Protein AF-A0A7X6SSF4-F1 (afdb_monomer_lite)

Sequence (128 aa):
MKNKFVLGFVMISFVVLLSSCAKVPQAELDALTAAIEDARATGADVFLPTEFAAMQDSMNAINTIVEEQKGKLFGNFKAVSEKVAELTATAATVKGNVETRKAEVKGEIDNLMVEVSTLVGEAKGLVA

Structure (mmCIF, N/CA/C/O backbone):
data_AF-A0A7X6SSF4-F1
#
_entry.id   AF-A0A7X6SSF4-F1
#
loop_
_atom_site.group_PDB
_atom_site.id
_atom_site.type_symbol
_atom_site.label_atom_id
_atom_site.label_alt_id
_atom_site.label_comp_id
_atom_site.label_asym_id
_atom_site.label_entity_id
_atom_site.label_seq_id
_atom_site.pdbx_PDB_ins_code
_atom_site.Cartn_x
_atom_site.Cartn_y
_atom_site.Cartn_z
_atom_site.occupancy
_atom_site.B_iso_or_equiv
_atom_site.auth_seq_id
_atom_site.auth_comp_id
_atom_site.auth_asym_id
_atom_site.auth_atom_id
_atom_site.pdbx_PDB_model_num
ATOM 1 N N . MET A 1 1 ? 27.762 -24.633 -47.245 1.00 48.16 1 MET A N 1
ATOM 2 C CA . MET A 1 1 ? 27.967 -23.363 -46.503 1.00 48.16 1 MET A CA 1
ATOM 3 C C . MET A 1 1 ? 26.686 -22.556 -46.247 1.00 48.16 1 MET A C 1
ATOM 5 O O . MET A 1 1 ? 26.723 -21.671 -45.407 1.00 48.16 1 MET A O 1
ATOM 9 N N . LYS A 1 2 ? 25.544 -22.878 -46.880 1.00 51.12 2 LYS A N 1
ATOM 10 C CA . LYS A 1 2 ? 24.275 -22.140 -46.720 1.00 51.12 2 LYS A CA 1
ATOM 11 C C . LYS A 1 2 ? 23.638 -22.260 -45.316 1.00 51.12 2 LYS A C 1
ATOM 13 O O . LYS A 1 2 ? 23.168 -21.263 -44.788 1.00 51.12 2 LYS A O 1
ATOM 18 N N . ASN A 1 3 ? 23.734 -23.421 -44.652 1.00 55.50 3 ASN A N 1
ATOM 19 C CA . ASN A 1 3 ? 23.166 -23.625 -43.301 1.00 55.50 3 ASN A CA 1
ATOM 20 C C . ASN A 1 3 ? 23.976 -23.004 -42.149 1.00 55.50 3 ASN A C 1
ATOM 22 O O . ASN A 1 3 ? 23.437 -22.825 -41.064 1.00 55.50 3 ASN A O 1
ATOM 26 N N . LYS A 1 4 ? 25.257 -22.669 -42.359 1.00 54.44 4 LYS A N 1
ATOM 27 C CA . LYS A 1 4 ? 26.101 -22.066 -41.309 1.00 54.44 4 LYS A CA 1
ATOM 28 C C . LYS A 1 4 ? 25.776 -20.583 -41.087 1.00 54.44 4 LYS A C 1
ATOM 30 O O . LYS A 1 4 ? 25.853 -20.111 -39.961 1.00 54.44 4 LYS A O 1
ATOM 35 N N . PHE A 1 5 ? 25.347 -19.885 -42.141 1.00 56.59 5 PHE A N 1
ATOM 36 C CA . PHE A 1 5 ? 24.876 -18.498 -42.061 1.00 56.59 5 PHE A CA 1
ATOM 37 C C . PHE A 1 5 ? 23.498 -18.384 -41.399 1.00 56.59 5 PHE A C 1
ATOM 39 O O . PHE A 1 5 ? 23.293 -17.493 -40.582 1.00 56.59 5 PHE A O 1
ATOM 46 N N . VAL A 1 6 ? 22.584 -19.320 -41.681 1.00 59.94 6 VAL A N 1
ATOM 47 C CA . VAL A 1 6 ? 21.261 -19.364 -41.033 1.00 59.94 6 VAL A CA 1
ATOM 48 C C . VAL A 1 6 ? 21.399 -19.646 -39.534 1.00 59.94 6 VAL A C 1
ATOM 50 O O . VAL A 1 6 ? 20.782 -18.963 -38.727 1.00 59.94 6 VAL A O 1
ATOM 53 N N . LEU A 1 7 ? 22.271 -20.582 -39.142 1.00 60.12 7 LEU A N 1
ATOM 54 C CA . LEU A 1 7 ? 22.498 -20.915 -37.731 1.00 60.12 7 LEU A CA 1
ATOM 55 C C . LEU A 1 7 ? 23.151 -19.761 -36.942 1.00 60.12 7 LEU A C 1
ATOM 57 O O . LEU A 1 7 ? 22.781 -19.516 -35.796 1.00 60.12 7 LEU A O 1
ATOM 61 N N . GLY A 1 8 ? 24.080 -19.021 -37.560 1.00 61.12 8 GLY A N 1
ATOM 62 C CA . GLY A 1 8 ? 24.687 -17.828 -36.958 1.00 61.12 8 GLY A CA 1
ATOM 63 C C . GLY A 1 8 ? 23.704 -16.663 -36.801 1.00 61.12 8 GLY A C 1
ATOM 64 O O . GLY A 1 8 ? 23.701 -15.996 -35.769 1.00 61.12 8 GLY A O 1
ATOM 65 N N . PHE A 1 9 ? 22.822 -16.458 -37.783 1.00 65.25 9 PHE A N 1
ATOM 66 C CA . PHE A 1 9 ? 21.775 -15.434 -37.725 1.00 65.25 9 PHE A CA 1
ATOM 67 C C . PHE A 1 9 ? 20.714 -15.749 -36.655 1.00 65.25 9 PHE A C 1
ATOM 69 O O . PHE A 1 9 ? 20.335 -14.862 -35.894 1.00 65.25 9 PHE A O 1
ATOM 76 N N . VAL A 1 10 ? 20.310 -17.020 -36.523 1.00 66.00 10 VAL A N 1
ATOM 77 C CA . VAL A 1 10 ? 19.343 -17.479 -35.507 1.00 66.00 10 VAL A CA 1
ATOM 78 C C . VAL A 1 10 ? 19.883 -17.315 -34.079 1.00 66.00 10 VAL A C 1
ATOM 80 O O . VAL A 1 10 ? 19.162 -16.845 -33.199 1.00 66.00 10 VAL A O 1
ATOM 83 N N . MET A 1 11 ? 21.161 -17.626 -33.840 1.00 60.12 11 MET A N 1
ATOM 84 C CA . MET A 1 11 ? 21.781 -17.447 -32.518 1.00 60.12 11 MET A CA 1
ATOM 85 C C . MET A 1 11 ? 21.892 -15.971 -32.110 1.00 60.12 11 MET A C 1
ATOM 87 O O . MET A 1 11 ? 21.609 -15.632 -30.964 1.00 60.12 11 MET A O 1
ATOM 91 N N . ILE A 1 12 ? 22.223 -15.074 -33.045 1.00 59.69 12 ILE A N 1
ATOM 92 C CA . ILE A 1 12 ? 22.261 -13.626 -32.781 1.00 59.69 12 ILE A CA 1
ATOM 93 C C . ILE A 1 12 ? 20.857 -13.091 -32.470 1.00 59.69 12 ILE A C 1
ATOM 95 O O . ILE A 1 12 ? 20.697 -12.318 -31.527 1.00 59.69 12 ILE A O 1
ATOM 99 N N . SER A 1 13 ? 19.821 -13.553 -33.180 1.00 59.22 13 SER A N 1
ATOM 100 C CA . SER A 1 13 ? 18.438 -13.170 -32.867 1.00 59.22 13 SER A CA 1
ATOM 101 C C . SER A 1 13 ? 17.959 -13.671 -31.497 1.00 59.22 13 SER A C 1
ATOM 103 O O . SER A 1 13 ? 17.196 -12.976 -30.833 1.00 59.22 13 SER A O 1
ATOM 105 N N . PHE A 1 14 ? 18.446 -14.823 -31.022 1.00 58.50 14 PHE A N 1
ATOM 106 C CA . PHE A 1 14 ? 18.076 -15.363 -29.707 1.00 58.50 14 PHE A CA 1
ATOM 107 C C . PHE A 1 14 ? 18.727 -14.593 -28.544 1.00 58.50 14 PHE A C 1
ATOM 109 O O . PHE A 1 14 ? 18.098 -14.375 -27.511 1.00 58.50 14 PHE A O 1
ATOM 116 N N . VAL A 1 15 ? 19.960 -14.106 -28.724 1.00 56.25 15 VAL A N 1
ATOM 117 C CA . VAL A 1 15 ? 20.653 -13.264 -27.729 1.00 56.25 15 VAL A CA 1
ATOM 118 C C . VAL A 1 15 ? 19.990 -11.886 -27.596 1.00 56.25 15 VAL A C 1
ATOM 120 O O . VAL A 1 15 ? 19.871 -11.367 -26.486 1.00 56.25 15 VAL A O 1
ATOM 123 N N . VAL A 1 16 ? 19.471 -11.317 -28.691 1.00 56.38 16 VAL A N 1
ATOM 124 C CA . VAL A 1 16 ? 18.682 -10.071 -28.641 1.00 56.38 16 VAL A CA 1
ATOM 125 C C . VAL A 1 16 ? 17.369 -10.279 -27.873 1.00 56.38 16 VAL A C 1
ATOM 127 O O . VAL A 1 16 ? 16.985 -9.418 -27.082 1.00 56.38 16 VAL A O 1
ATOM 130 N N . LEU A 1 17 ? 16.723 -11.440 -28.013 1.00 53.97 17 LEU A N 1
ATOM 131 C CA . LEU A 1 17 ? 15.498 -11.764 -27.271 1.00 53.97 17 LEU A CA 1
ATOM 132 C C . LEU A 1 17 ? 15.741 -11.925 -25.761 1.00 53.97 17 LEU A C 1
ATOM 134 O O . LEU A 1 17 ? 14.922 -11.464 -24.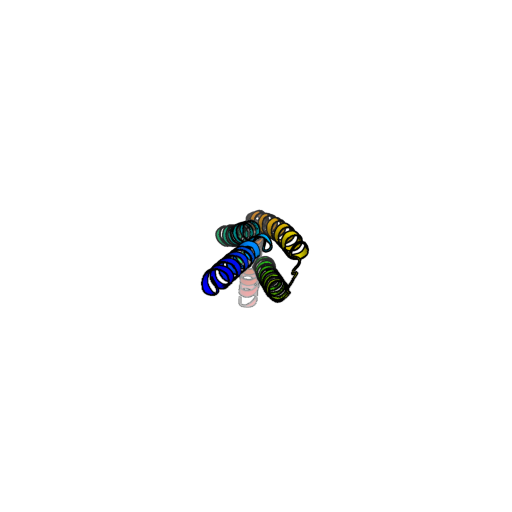969 1.00 53.97 17 LEU A O 1
ATOM 138 N N . LEU A 1 18 ? 16.883 -12.481 -25.341 1.00 53.50 18 LEU A N 1
ATOM 139 C CA . LEU A 1 18 ? 17.248 -12.583 -23.918 1.00 53.50 18 LEU A CA 1
ATOM 140 C C . LEU A 1 18 ? 17.678 -11.238 -23.303 1.00 53.50 18 LEU A C 1
ATOM 142 O O . LEU A 1 18 ? 17.521 -11.037 -22.101 1.00 53.50 18 LEU A O 1
ATOM 146 N N . SER A 1 19 ? 18.142 -10.280 -24.115 1.00 52.28 19 SER A N 1
ATOM 147 C CA . SER A 1 19 ? 18.417 -8.908 -23.655 1.00 52.28 19 SER A CA 1
ATOM 148 C C . SER A 1 19 ? 17.154 -8.080 -23.364 1.00 52.28 19 SER A C 1
ATOM 150 O O . SER A 1 19 ? 17.249 -7.004 -22.777 1.00 52.28 19 SER A O 1
ATOM 152 N N . SER A 1 20 ? 15.959 -8.570 -23.718 1.00 48.06 20 SER A N 1
ATOM 153 C CA . SER A 1 20 ? 14.694 -7.879 -23.420 1.00 48.06 20 SER A CA 1
ATOM 154 C C . SER A 1 20 ? 14.356 -7.844 -21.920 1.00 48.06 20 SER A C 1
ATOM 156 O O . SER A 1 20 ? 13.761 -6.868 -21.460 1.00 48.06 20 SER A O 1
ATOM 158 N N . CYS A 1 21 ? 14.827 -8.821 -21.130 1.00 52.41 21 CYS A N 1
ATOM 159 C CA . CYS A 1 21 ? 14.743 -8.774 -19.664 1.00 52.41 21 CYS A CA 1
ATOM 160 C C . CYS A 1 21 ? 15.662 -7.718 -19.038 1.00 52.41 21 CYS A C 1
ATOM 162 O O . CYS A 1 21 ? 15.432 -7.326 -17.903 1.00 52.41 21 CYS A O 1
ATOM 164 N N . ALA A 1 22 ? 16.663 -7.199 -19.759 1.00 52.19 22 ALA A N 1
ATOM 165 C CA . ALA A 1 22 ? 17.514 -6.125 -19.242 1.00 52.19 22 ALA A CA 1
ATOM 166 C C . ALA A 1 22 ? 16.799 -4.758 -19.196 1.00 52.19 22 ALA A C 1
ATOM 168 O O . ALA A 1 22 ? 17.398 -3.768 -18.783 1.00 52.19 22 ALA A O 1
ATOM 169 N N . LYS A 1 23 ? 15.541 -4.677 -19.658 1.00 71.62 23 LYS A N 1
ATOM 170 C CA . LYS A 1 23 ? 14.780 -3.427 -19.749 1.00 71.62 23 LYS A CA 1
ATOM 171 C C . LYS A 1 23 ? 13.684 -3.301 -18.688 1.00 71.62 23 LYS A C 1
ATOM 173 O O . LYS A 1 23 ? 13.443 -2.186 -18.249 1.00 71.62 23 LYS A O 1
ATOM 178 N N . VAL A 1 24 ? 13.055 -4.398 -18.260 1.00 85.25 24 VAL A N 1
ATOM 179 C CA . VAL A 1 24 ? 12.018 -4.384 -17.210 1.00 85.25 24 VAL A CA 1
ATOM 180 C C . VAL A 1 24 ? 12.690 -4.408 -15.825 1.00 85.25 24 VAL A C 1
ATOM 182 O O . VAL A 1 24 ? 13.539 -5.272 -15.608 1.00 85.25 24 VAL A O 1
ATOM 185 N N . PRO A 1 25 ? 12.319 -3.527 -14.876 1.00 90.38 25 PRO A N 1
ATOM 186 C CA . PRO A 1 25 ? 12.897 -3.490 -13.529 1.00 90.38 25 PRO A CA 1
ATOM 187 C C . PRO A 1 25 ? 12.308 -4.603 -12.641 1.00 90.38 25 PRO A C 1
ATOM 189 O O . PRO A 1 25 ? 11.510 -4.353 -11.740 1.00 90.38 25 PRO A O 1
ATOM 192 N N . GLN A 1 26 ? 12.619 -5.864 -12.963 1.00 90.38 26 GLN A N 1
ATOM 193 C CA . GLN A 1 26 ? 11.987 -7.025 -12.326 1.00 90.38 26 GLN A CA 1
ATOM 194 C C . GLN A 1 26 ? 12.332 -7.135 -10.838 1.00 90.38 26 GLN A C 1
ATOM 196 O O . GLN A 1 26 ? 11.448 -7.391 -10.030 1.00 90.38 26 GLN A O 1
ATOM 201 N N . ALA A 1 27 ? 13.593 -6.899 -10.467 1.00 92.50 27 ALA A N 1
ATOM 202 C CA . ALA A 1 27 ? 14.017 -6.971 -9.070 1.00 92.50 27 ALA A CA 1
ATOM 203 C C . ALA A 1 27 ? 13.279 -5.936 -8.206 1.00 92.50 27 ALA A C 1
ATOM 205 O O . ALA A 1 27 ? 12.891 -6.224 -7.076 1.00 92.50 27 ALA A O 1
ATOM 206 N N . GLU A 1 28 ? 13.051 -4.740 -8.748 1.00 94.25 28 GLU A N 1
ATOM 207 C CA . GLU A 1 28 ? 12.307 -3.683 -8.077 1.00 94.25 28 GLU A CA 1
ATOM 208 C C . GLU A 1 28 ? 10.809 -4.007 -7.987 1.00 94.25 28 GLU A C 1
ATOM 210 O O . GLU A 1 28 ? 10.197 -3.750 -6.953 1.00 94.25 28 GLU A O 1
ATOM 215 N N . LEU A 1 29 ? 10.214 -4.603 -9.028 1.00 96.00 29 LEU A N 1
ATOM 216 C CA . LEU A 1 29 ? 8.819 -5.070 -9.002 1.00 96.00 29 LEU A CA 1
ATOM 217 C C . LEU A 1 29 ? 8.600 -6.184 -7.968 1.00 96.00 29 LEU A C 1
ATOM 219 O O . LEU A 1 29 ? 7.596 -6.175 -7.251 1.00 96.00 29 LEU A O 1
ATOM 223 N N . ASP A 1 30 ? 9.546 -7.115 -7.857 1.00 96.25 30 ASP A N 1
ATOM 224 C CA . ASP A 1 30 ? 9.504 -8.189 -6.864 1.00 96.25 30 ASP A CA 1
ATOM 225 C C . ASP A 1 30 ? 9.636 -7.616 -5.444 1.00 96.25 30 ASP A C 1
ATOM 227 O O . ASP A 1 30 ? 8.867 -7.975 -4.550 1.00 96.25 30 ASP A O 1
ATOM 231 N N . ALA A 1 31 ? 10.557 -6.666 -5.244 1.00 96.12 31 ALA A N 1
ATOM 232 C CA . ALA A 1 31 ? 10.727 -5.973 -3.968 1.00 96.12 31 ALA A CA 1
ATOM 233 C C . ALA A 1 31 ? 9.476 -5.174 -3.568 1.00 96.12 31 ALA A C 1
ATOM 235 O O . ALA A 1 31 ? 9.057 -5.217 -2.412 1.00 96.12 31 ALA A O 1
ATOM 236 N N . LEU A 1 32 ? 8.847 -4.486 -4.522 1.00 98.25 32 LEU A N 1
ATOM 237 C CA . LEU A 1 32 ? 7.585 -3.785 -4.307 1.00 98.25 32 LEU A CA 1
ATOM 238 C C . LEU A 1 32 ? 6.457 -4.754 -3.929 1.00 98.25 32 LEU A C 1
ATOM 240 O O . LEU A 1 32 ? 5.702 -4.484 -2.998 1.00 98.25 32 LEU A O 1
ATOM 244 N N . THR A 1 33 ? 6.347 -5.887 -4.624 1.00 97.88 33 THR A N 1
ATOM 245 C CA . THR A 1 33 ? 5.343 -6.915 -4.311 1.00 97.88 33 THR A CA 1
ATOM 246 C C . THR A 1 33 ? 5.527 -7.428 -2.884 1.00 97.88 33 THR A C 1
ATOM 248 O O . THR A 1 33 ? 4.562 -7.496 -2.123 1.00 97.88 33 THR A O 1
ATOM 251 N N . ALA A 1 34 ? 6.772 -7.704 -2.487 1.00 98.25 34 ALA A N 1
ATOM 252 C CA . ALA A 1 34 ? 7.096 -8.083 -1.117 1.00 98.25 34 ALA A CA 1
ATOM 253 C C . ALA A 1 34 ? 6.730 -6.980 -0.110 1.00 98.25 34 ALA A C 1
ATOM 255 O O . ALA A 1 34 ? 6.160 -7.283 0.931 1.00 98.25 34 ALA A O 1
ATOM 256 N N . ALA A 1 35 ? 6.986 -5.704 -0.421 1.00 98.31 35 ALA A N 1
ATOM 257 C CA . ALA A 1 35 ? 6.636 -4.583 0.452 1.00 98.31 35 ALA A CA 1
ATOM 258 C C . ALA A 1 35 ? 5.116 -4.428 0.661 1.00 98.31 35 ALA A C 1
ATOM 260 O O . ALA A 1 35 ? 4.678 -4.122 1.772 1.00 98.31 35 ALA A O 1
ATOM 261 N N . ILE A 1 36 ? 4.306 -4.656 -0.380 1.00 98.44 36 ILE A N 1
ATOM 262 C CA . ILE A 1 36 ? 2.837 -4.638 -0.278 1.00 98.44 36 ILE A CA 1
ATOM 263 C C . ILE A 1 36 ? 2.338 -5.800 0.589 1.00 98.44 36 ILE A C 1
ATOM 265 O O . ILE A 1 36 ? 1.487 -5.591 1.455 1.00 98.44 36 ILE A O 1
ATOM 269 N N . GLU A 1 37 ? 2.877 -7.006 0.405 1.00 98.38 37 GLU A N 1
ATOM 270 C CA . GLU A 1 37 ? 2.508 -8.159 1.237 1.00 98.38 37 GLU A CA 1
ATOM 271 C C . GLU A 1 37 ? 2.963 -7.994 2.692 1.00 98.38 37 GLU A C 1
ATOM 273 O O . GLU A 1 37 ? 2.230 -8.337 3.617 1.00 98.38 37 GLU A O 1
ATOM 278 N N . ASP A 1 38 ? 4.108 -7.359 2.924 1.00 98.19 38 ASP A N 1
ATOM 279 C CA . ASP A 1 38 ? 4.558 -6.960 4.255 1.00 98.19 38 ASP A CA 1
ATOM 280 C C . ASP A 1 38 ? 3.584 -5.984 4.936 1.00 98.19 38 ASP A C 1
ATOM 282 O O . ASP A 1 38 ? 3.350 -6.086 6.141 1.00 98.19 38 ASP A O 1
ATOM 286 N N . ALA A 1 39 ? 3.018 -5.029 4.188 1.00 98.19 39 ALA A N 1
ATOM 287 C CA . ALA A 1 39 ? 1.988 -4.125 4.699 1.00 98.19 39 ALA A CA 1
ATOM 288 C C . ALA A 1 39 ? 0.673 -4.873 4.983 1.00 98.19 39 ALA A C 1
ATOM 290 O O . ALA A 1 39 ? 0.034 -4.641 6.009 1.00 98.19 39 ALA A O 1
ATOM 291 N N . ARG A 1 40 ? 0.280 -5.819 4.121 1.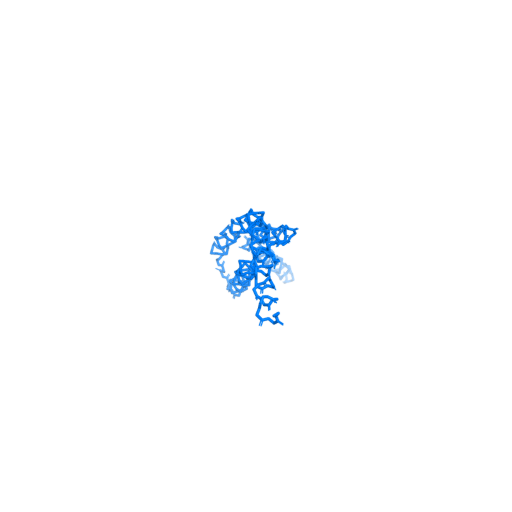00 98.25 40 ARG A N 1
ATOM 292 C CA . ARG A 1 40 ? -0.873 -6.696 4.376 1.00 98.25 40 ARG A CA 1
ATOM 293 C C . ARG A 1 40 ? -0.676 -7.498 5.661 1.00 98.25 40 ARG A C 1
ATOM 295 O O . ARG A 1 40 ? -1.565 -7.536 6.502 1.00 98.25 40 ARG A O 1
ATOM 302 N N . ALA A 1 41 ? 0.504 -8.082 5.856 1.00 98.25 41 ALA A N 1
ATOM 303 C CA . ALA A 1 41 ? 0.818 -8.907 7.018 1.00 98.25 41 ALA A CA 1
ATOM 304 C C . ALA A 1 41 ? 0.738 -8.145 8.355 1.00 98.25 41 ALA A C 1
ATOM 306 O O . ALA A 1 41 ? 0.483 -8.762 9.389 1.00 98.25 41 ALA A O 1
ATOM 307 N N . THR A 1 42 ? 0.909 -6.815 8.365 1.00 97.62 42 THR A N 1
ATOM 308 C CA . THR A 1 42 ? 0.684 -6.001 9.575 1.00 97.62 42 THR A CA 1
ATOM 309 C C . THR A 1 42 ? -0.794 -5.676 9.827 1.00 97.62 42 THR A C 1
ATOM 311 O O . THR A 1 42 ? -1.140 -5.225 10.926 1.00 97.62 42 THR A O 1
ATOM 314 N N . GLY A 1 43 ? -1.667 -5.966 8.858 1.00 97.69 43 GLY A N 1
ATOM 315 C CA . GLY A 1 43 ? -3.109 -5.731 8.881 1.00 97.69 43 GLY A CA 1
ATOM 316 C C . GLY A 1 43 ? -3.542 -4.468 8.138 1.00 97.69 43 GLY A C 1
ATOM 317 O O . GLY A 1 43 ? -4.616 -3.942 8.431 1.00 97.69 43 GLY A O 1
ATOM 318 N N . ALA A 1 44 ? -2.727 -3.933 7.221 1.00 98.38 44 ALA A N 1
ATOM 319 C CA . ALA A 1 44 ? -3.084 -2.724 6.477 1.00 98.38 44 ALA A CA 1
ATOM 320 C C . ALA A 1 44 ? -4.384 -2.876 5.675 1.00 98.38 44 ALA A C 1
ATOM 322 O O . ALA A 1 44 ? -5.149 -1.926 5.584 1.00 98.38 44 ALA A O 1
ATOM 323 N N . ASP A 1 45 ? -4.683 -4.063 5.157 1.00 98.19 45 ASP A N 1
ATOM 324 C CA . ASP A 1 45 ? -5.935 -4.357 4.454 1.00 98.19 45 ASP A CA 1
ATOM 325 C C . ASP A 1 45 ? -7.180 -4.308 5.356 1.00 98.19 45 ASP A C 1
ATOM 327 O O . ASP A 1 45 ? -8.286 -4.092 4.865 1.00 98.19 45 ASP A O 1
ATOM 331 N N . VAL A 1 46 ? -7.005 -4.463 6.669 1.00 98.06 46 VAL A N 1
ATOM 332 C CA . VAL A 1 46 ? -8.084 -4.404 7.665 1.00 98.06 46 VAL A CA 1
ATOM 333 C C . VAL A 1 46 ? -8.208 -3.012 8.276 1.00 98.06 46 VAL A C 1
ATOM 335 O O . VAL A 1 46 ? -9.309 -2.477 8.385 1.00 98.06 46 VAL A O 1
ATOM 338 N N . PHE A 1 47 ? -7.089 -2.429 8.707 1.00 97.88 47 PHE A N 1
ATOM 339 C CA . PHE A 1 47 ? -7.091 -1.173 9.459 1.00 97.88 47 PHE A CA 1
ATOM 340 C C . PHE A 1 47 ? -7.004 0.062 8.558 1.00 97.88 47 PHE A C 1
ATOM 342 O O . PHE A 1 47 ? -7.529 1.106 8.929 1.00 97.88 47 PHE A O 1
ATOM 349 N N . LEU A 1 48 ? -6.392 -0.056 7.378 1.00 98.38 48 LEU A N 1
ATOM 350 C CA . LEU A 1 48 ? -6.211 1.015 6.389 1.00 98.38 48 LEU A CA 1
ATOM 351 C C . LEU A 1 48 ? -6.722 0.567 4.999 1.00 98.38 48 LEU A C 1
ATOM 353 O O . LEU A 1 48 ? -5.964 0.562 4.023 1.00 98.38 48 LEU A O 1
ATOM 357 N N . PRO A 1 49 ? -7.992 0.124 4.882 1.00 97.69 49 PRO A N 1
ATOM 358 C CA . PRO A 1 49 ? -8.489 -0.542 3.677 1.00 97.69 49 PRO A CA 1
ATOM 359 C C . PRO A 1 49 ? -8.466 0.362 2.438 1.00 97.69 49 PRO A C 1
ATOM 361 O O . PRO A 1 49 ? -8.233 -0.120 1.331 1.00 97.69 49 PRO A O 1
ATOM 364 N N . THR A 1 50 ? -8.675 1.669 2.610 1.00 98.00 50 THR A N 1
ATOM 365 C CA . THR A 1 50 ? -8.662 2.647 1.513 1.00 98.00 50 THR A CA 1
ATOM 366 C C . THR A 1 50 ? -7.253 2.822 0.953 1.00 98.00 50 THR A C 1
ATOM 368 O O . THR A 1 50 ? -7.048 2.762 -0.258 1.00 98.00 50 THR A O 1
ATOM 371 N N . GLU A 1 51 ? -6.266 2.997 1.827 1.00 98.06 51 GLU A N 1
ATOM 372 C CA . GLU A 1 51 ? -4.859 3.131 1.464 1.00 98.06 51 GLU A CA 1
ATOM 373 C C . GLU A 1 51 ? -4.335 1.833 0.850 1.00 98.06 51 GLU A C 1
ATOM 375 O O . GLU A 1 51 ? -3.625 1.857 -0.156 1.00 98.06 51 GLU A O 1
ATOM 380 N N . PHE A 1 52 ? -4.726 0.688 1.415 1.00 98.31 52 PHE A N 1
ATOM 381 C CA . PHE A 1 52 ? -4.359 -0.616 0.882 1.00 98.31 52 PHE A CA 1
ATOM 382 C C . PHE A 1 52 ? -4.960 -0.865 -0.508 1.00 98.31 52 PHE A C 1
ATOM 384 O O . PHE A 1 52 ? -4.259 -1.331 -1.407 1.00 98.31 52 PHE A O 1
ATOM 391 N N . ALA A 1 53 ? -6.227 -0.501 -0.728 1.00 98.31 53 ALA A N 1
ATOM 392 C CA . ALA A 1 53 ? -6.844 -0.550 -2.052 1.00 98.31 53 ALA A CA 1
ATOM 393 C C . ALA A 1 53 ? -6.109 0.357 -3.053 1.00 98.31 53 ALA A C 1
ATOM 395 O O . ALA A 1 53 ? -5.749 -0.103 -4.136 1.00 98.31 53 ALA A O 1
ATOM 396 N N . ALA A 1 54 ? -5.775 1.590 -2.661 1.00 98.31 54 ALA A N 1
ATOM 397 C CA . ALA A 1 54 ? -5.028 2.518 -3.509 1.00 98.31 54 ALA A CA 1
ATOM 398 C C . ALA A 1 54 ? -3.635 1.987 -3.902 1.00 98.31 54 ALA A C 1
ATOM 400 O O . ALA A 1 54 ? -3.167 2.228 -5.021 1.00 98.31 54 ALA A O 1
ATOM 401 N N . MET A 1 55 ? -2.969 1.227 -3.023 1.00 98.12 55 MET A N 1
ATOM 402 C CA . MET A 1 55 ? -1.718 0.547 -3.373 1.00 98.12 55 MET A CA 1
ATOM 403 C C . MET A 1 55 ? -1.926 -0.546 -4.425 1.00 98.12 55 MET A C 1
ATOM 405 O O . MET A 1 55 ? -1.129 -0.651 -5.358 1.00 98.12 55 MET A O 1
ATOM 409 N N . GLN A 1 56 ? -2.997 -1.337 -4.311 1.00 97.94 56 GLN A N 1
ATOM 410 C CA . GLN A 1 56 ? -3.322 -2.367 -5.304 1.00 97.94 56 GLN A CA 1
ATOM 411 C C . GLN A 1 56 ? -3.663 -1.748 -6.666 1.00 97.94 56 GLN A C 1
ATOM 413 O O . GLN A 1 56 ? -3.175 -2.218 -7.695 1.00 97.94 56 GLN A O 1
ATOM 418 N N . ASP A 1 57 ? -4.414 -0.647 -6.680 1.00 98.31 57 ASP A N 1
ATOM 419 C CA . ASP A 1 57 ? -4.715 0.102 -7.903 1.00 98.31 57 ASP A CA 1
ATOM 420 C C . ASP A 1 57 ? -3.440 0.655 -8.552 1.00 98.31 57 ASP A C 1
ATOM 422 O O . ASP A 1 57 ? -3.247 0.549 -9.766 1.00 98.31 57 ASP A O 1
ATOM 426 N N . SER A 1 58 ? -2.521 1.178 -7.739 1.00 97.88 58 SER A N 1
ATOM 427 C CA . SER A 1 58 ? -1.224 1.672 -8.209 1.00 97.88 58 SER A CA 1
ATOM 428 C C . SER A 1 58 ? -0.353 0.550 -8.781 1.00 97.88 58 SER A C 1
ATOM 430 O O . SER A 1 58 ? 0.279 0.735 -9.822 1.00 97.88 58 SER A O 1
ATOM 432 N N . MET A 1 59 ? -0.356 -0.635 -8.162 1.00 97.56 59 MET A N 1
ATOM 433 C CA . MET A 1 59 ? 0.332 -1.817 -8.693 1.00 97.56 59 MET A CA 1
ATOM 434 C C . MET A 1 59 ? -0.262 -2.253 -10.043 1.00 97.56 59 MET A C 1
ATOM 436 O O . MET A 1 59 ? 0.475 -2.536 -10.988 1.00 97.56 59 MET A O 1
ATOM 440 N N . ASN A 1 60 ? -1.589 -2.235 -10.187 1.00 97.75 60 ASN A N 1
ATOM 441 C CA . ASN A 1 60 ? -2.251 -2.526 -11.462 1.00 97.75 60 ASN A CA 1
ATOM 442 C C . ASN A 1 60 ? -1.882 -1.508 -12.554 1.00 97.75 60 ASN A C 1
ATOM 444 O O . ASN A 1 60 ? -1.638 -1.884 -13.706 1.00 97.75 60 ASN A O 1
ATOM 448 N N . ALA A 1 61 ? -1.785 -0.225 -12.199 1.00 97.44 61 ALA A N 1
ATOM 449 C CA . ALA A 1 61 ? -1.327 0.815 -13.114 1.00 97.44 61 ALA A CA 1
ATOM 450 C C . ALA A 1 61 ? 0.134 0.590 -13.546 1.00 97.44 61 ALA A C 1
ATOM 452 O O . ALA A 1 61 ? 0.442 0.674 -14.735 1.00 97.44 61 ALA A O 1
ATOM 453 N N . ILE A 1 62 ? 1.023 0.231 -12.613 1.00 96.88 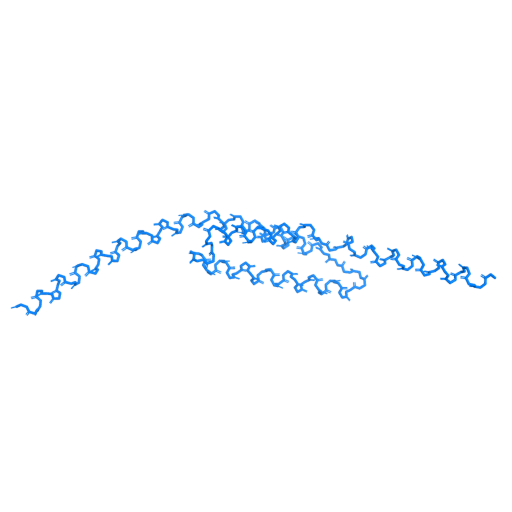62 ILE A N 1
ATOM 454 C CA . ILE A 1 62 ? 2.416 -0.132 -12.916 1.00 96.88 62 ILE A CA 1
ATOM 455 C C . ILE A 1 62 ? 2.468 -1.313 -13.890 1.00 96.88 62 ILE A C 1
ATOM 457 O O . ILE A 1 62 ? 3.161 -1.229 -14.905 1.00 96.88 62 ILE A O 1
ATOM 461 N N . ASN A 1 63 ? 1.697 -2.374 -13.636 1.00 95.31 63 ASN A N 1
ATOM 462 C CA . ASN A 1 63 ? 1.627 -3.543 -14.515 1.00 95.31 63 ASN A CA 1
ATOM 463 C C . ASN A 1 63 ? 1.145 -3.174 -15.924 1.00 95.31 63 ASN A C 1
ATOM 465 O O . ASN A 1 63 ? 1.715 -3.633 -16.912 1.00 95.31 63 ASN A O 1
ATOM 469 N N . THR A 1 64 ? 0.157 -2.284 -16.031 1.00 95.62 64 THR A N 1
ATOM 470 C CA . THR A 1 64 ? -0.326 -1.780 -17.325 1.00 95.62 64 THR A CA 1
ATOM 471 C C . THR A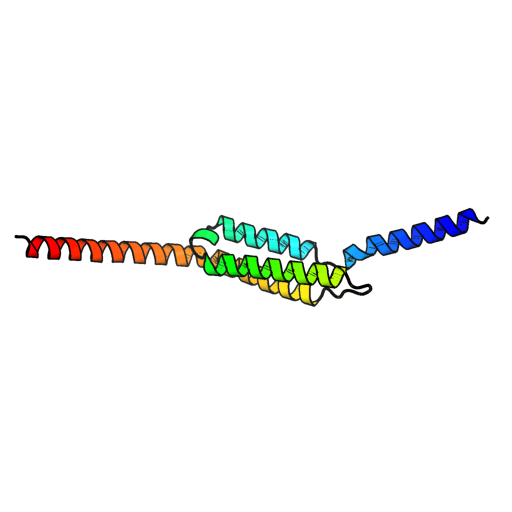 1 64 ? 0.793 -1.073 -18.093 1.00 95.62 64 THR A C 1
ATOM 473 O O . THR A 1 64 ? 1.045 -1.394 -19.253 1.00 95.62 64 THR A O 1
ATOM 476 N N . ILE A 1 65 ? 1.538 -0.178 -17.434 1.00 93.00 65 ILE A N 1
ATOM 477 C CA . ILE A 1 65 ? 2.668 0.529 -18.056 1.00 93.00 65 ILE A CA 1
ATOM 478 C C . ILE A 1 65 ? 3.764 -0.463 -18.474 1.00 93.00 65 ILE A C 1
ATOM 480 O O . ILE A 1 65 ? 4.344 -0.320 -19.550 1.00 93.00 65 ILE A O 1
ATOM 484 N N . VAL A 1 66 ? 4.059 -1.476 -17.653 1.00 93.56 66 VAL A N 1
ATOM 485 C CA . VAL A 1 66 ? 5.037 -2.522 -17.991 1.00 93.56 66 VAL A CA 1
ATOM 486 C C . VAL A 1 66 ? 4.649 -3.226 -19.289 1.00 93.56 66 VAL A C 1
ATOM 488 O O . VAL A 1 66 ? 5.482 -3.320 -20.195 1.00 93.56 66 VAL A O 1
ATOM 491 N N . GLU A 1 67 ? 3.402 -3.675 -19.415 1.00 91.81 67 GLU A N 1
ATOM 492 C CA . GLU A 1 67 ? 2.925 -4.365 -20.617 1.00 91.81 67 GLU A CA 1
ATOM 493 C C . GLU A 1 67 ? 2.900 -3.441 -21.847 1.00 91.81 67 GLU A C 1
ATOM 495 O O . GLU A 1 67 ? 3.347 -3.830 -22.929 1.00 91.81 67 GLU A O 1
ATOM 500 N N . GLU A 1 68 ? 2.507 -2.175 -21.685 1.00 92.00 68 GLU A N 1
ATOM 501 C CA . GLU A 1 68 ? 2.586 -1.173 -22.754 1.00 92.00 68 GLU A CA 1
ATOM 502 C C . GLU A 1 68 ? 4.018 -0.955 -23.262 1.00 92.00 68 GLU A C 1
ATOM 504 O O . GLU A 1 68 ? 4.240 -0.764 -24.461 1.00 92.00 68 GLU A O 1
ATOM 509 N N . GLN A 1 69 ? 5.010 -0.952 -22.366 1.00 90.06 69 GLN A N 1
ATOM 510 C CA . GLN A 1 69 ? 6.414 -0.787 -22.746 1.00 90.06 69 GLN A CA 1
ATOM 511 C C . GLN A 1 69 ? 6.990 -2.061 -23.367 1.00 90.06 69 GLN A C 1
ATOM 513 O O . GLN A 1 69 ? 7.766 -1.959 -24.317 1.00 90.06 69 GLN A O 1
ATOM 518 N N . LYS A 1 70 ? 6.577 -3.250 -22.909 1.00 87.38 70 LYS A N 1
ATOM 519 C CA . LYS A 1 70 ? 6.928 -4.530 -23.551 1.00 87.38 70 LYS A CA 1
ATOM 520 C C . LYS A 1 70 ? 6.410 -4.618 -24.988 1.00 87.38 70 LYS A C 1
ATOM 522 O O . LYS A 1 70 ? 7.091 -5.181 -25.840 1.00 87.38 70 LYS A O 1
ATOM 527 N N . GLY A 1 71 ? 5.255 -4.016 -25.280 1.00 86.06 71 GLY A N 1
ATOM 528 C CA . GLY A 1 71 ? 4.697 -3.943 -26.635 1.00 86.06 71 GLY A CA 1
ATOM 529 C C . GLY A 1 71 ? 5.486 -3.063 -27.618 1.00 86.06 71 GLY A C 1
ATOM 530 O O . GLY A 1 71 ? 5.222 -3.096 -28.820 1.00 86.06 71 GLY A O 1
ATOM 531 N N . LYS A 1 72 ? 6.461 -2.272 -27.146 1.00 86.38 72 LYS A N 1
ATOM 532 C CA . LYS A 1 72 ? 7.252 -1.348 -27.974 1.00 86.38 72 LYS A CA 1
ATOM 533 C C . LYS A 1 72 ? 8.615 -1.949 -28.322 1.00 86.38 72 LYS A C 1
ATOM 535 O O . LYS A 1 72 ? 9.353 -2.377 -27.441 1.00 86.38 72 LYS A O 1
ATOM 540 N N . LEU A 1 73 ? 9.022 -1.836 -29.592 1.00 78.38 73 LEU A N 1
ATOM 541 C CA . LEU A 1 73 ? 10.342 -2.287 -30.078 1.00 78.38 73 LEU A CA 1
ATOM 542 C C . LEU A 1 73 ? 11.532 -1.645 -29.328 1.00 78.38 73 LEU A C 1
ATOM 544 O O . LEU A 1 73 ? 12.605 -2.236 -29.257 1.00 78.38 73 LEU A O 1
ATOM 548 N N . PHE A 1 74 ? 11.335 -0.459 -28.736 1.00 78.81 74 PHE A N 1
ATOM 549 C CA . PHE A 1 74 ? 12.310 0.245 -27.892 1.00 78.81 74 PHE A CA 1
ATOM 550 C C . PHE A 1 74 ? 11.673 0.766 -26.587 1.00 78.81 74 PHE A C 1
ATOM 552 O O . PHE A 1 74 ? 11.852 1.932 -26.237 1.00 78.81 74 PHE A O 1
ATOM 559 N N . GLY A 1 75 ? 10.894 -0.063 -25.881 1.00 81.88 75 GLY A N 1
ATOM 560 C CA . GLY A 1 75 ? 10.209 0.333 -24.638 1.00 81.88 75 GLY A CA 1
ATOM 561 C C . GLY A 1 75 ? 11.130 0.970 -23.590 1.00 81.88 75 GLY A C 1
ATOM 562 O O . GLY A 1 75 ? 12.252 0.520 -23.392 1.00 81.88 75 GLY A O 1
ATOM 563 N N . ASN A 1 76 ? 10.680 2.022 -22.909 1.00 85.56 76 ASN A N 1
ATOM 564 C CA . ASN A 1 76 ? 11.436 2.703 -21.857 1.00 85.56 76 ASN A CA 1
ATOM 565 C C . ASN A 1 76 ? 10.755 2.483 -20.504 1.00 85.56 76 ASN A C 1
ATOM 567 O O . ASN A 1 76 ? 9.627 2.922 -20.294 1.00 85.56 76 ASN A O 1
ATOM 571 N N . PHE A 1 77 ? 11.473 1.854 -19.577 1.00 91.25 77 PHE A N 1
ATOM 572 C CA . PHE A 1 77 ? 10.960 1.498 -18.258 1.00 91.25 77 PHE A CA 1
ATOM 573 C C . PHE A 1 77 ? 11.389 2.464 -17.150 1.00 91.25 77 PHE A C 1
ATOM 575 O O . PHE A 1 77 ? 11.081 2.223 -15.992 1.00 91.25 77 PHE A O 1
ATOM 582 N N . LYS A 1 78 ? 12.028 3.596 -17.471 1.00 90.88 78 LYS A N 1
ATOM 583 C CA . LYS A 1 78 ? 12.382 4.623 -16.474 1.00 90.88 78 LYS A CA 1
ATOM 584 C C . LYS A 1 78 ? 11.162 5.090 -15.672 1.00 90.88 78 LYS A C 1
ATOM 586 O O . LYS A 1 78 ? 11.231 5.175 -14.453 1.00 90.88 78 LYS A O 1
ATOM 591 N N . ALA A 1 79 ? 10.034 5.311 -16.352 1.00 90.56 79 ALA A N 1
ATOM 592 C CA . ALA A 1 79 ? 8.774 5.667 -15.699 1.00 90.56 79 ALA A CA 1
ATOM 593 C C . ALA A 1 79 ? 8.232 4.536 -14.802 1.00 90.56 79 ALA A C 1
ATOM 595 O O . ALA A 1 79 ? 7.645 4.814 -13.760 1.00 90.56 79 ALA A O 1
ATOM 596 N N . VAL A 1 80 ? 8.456 3.269 -15.181 1.00 94.44 80 VAL A N 1
ATOM 597 C CA . VAL A 1 80 ? 8.112 2.109 -14.343 1.00 94.44 80 VAL A CA 1
ATOM 598 C C . VAL A 1 80 ? 8.964 2.123 -13.080 1.00 94.44 80 VAL A C 1
ATOM 600 O O . VAL A 1 80 ? 8.410 2.078 -11.991 1.00 94.44 80 VAL A O 1
ATOM 603 N N . SER A 1 81 ? 10.287 2.261 -13.201 1.00 93.94 81 SER A N 1
ATOM 604 C CA . SER A 1 81 ? 11.192 2.312 -12.047 1.00 93.94 81 SER A CA 1
ATOM 605 C C . SER A 1 81 ? 10.844 3.446 -11.076 1.00 93.94 81 SER A C 1
ATOM 607 O O . SER A 1 81 ? 10.837 3.233 -9.868 1.00 93.94 81 SER A O 1
ATOM 609 N N . GLU A 1 82 ? 10.509 4.636 -11.586 1.00 95.19 82 GLU A N 1
ATOM 610 C CA . GLU A 1 82 ? 10.080 5.775 -10.760 1.00 95.19 82 GLU A CA 1
ATOM 611 C C . GLU A 1 82 ? 8.788 5.467 -9.988 1.00 95.19 82 GLU A C 1
ATOM 613 O O . GLU A 1 82 ? 8.724 5.689 -8.780 1.00 95.19 82 GLU A O 1
ATOM 618 N N . LYS A 1 83 ? 7.781 4.895 -10.660 1.00 97.00 83 LYS A N 1
ATOM 619 C CA . LYS A 1 83 ? 6.506 4.504 -10.037 1.00 97.00 83 LYS A CA 1
ATOM 620 C C . LYS A 1 83 ? 6.667 3.371 -9.023 1.00 97.00 83 LYS A C 1
ATOM 622 O O . LYS A 1 83 ? 6.015 3.386 -7.984 1.00 97.00 83 LYS A O 1
ATOM 627 N N . VAL A 1 84 ? 7.551 2.415 -9.298 1.00 97.75 84 VAL A N 1
ATOM 628 C CA . VAL A 1 84 ? 7.872 1.321 -8.375 1.00 97.75 84 VAL A CA 1
ATOM 629 C C . VAL A 1 84 ? 8.538 1.855 -7.109 1.00 97.75 84 VAL A C 1
ATOM 631 O O . VAL A 1 84 ? 8.146 1.471 -6.008 1.00 97.75 84 VAL A O 1
ATOM 634 N N . ALA A 1 85 ? 9.498 2.774 -7.241 1.00 97.06 85 ALA A N 1
ATOM 635 C CA . ALA A 1 85 ? 10.150 3.405 -6.095 1.00 97.06 85 ALA A CA 1
ATOM 636 C C . ALA A 1 85 ? 9.159 4.223 -5.248 1.00 97.06 85 ALA A C 1
ATOM 638 O O . ALA A 1 85 ? 9.153 4.101 -4.023 1.00 97.06 85 ALA A O 1
ATOM 639 N N . GLU A 1 86 ? 8.294 5.006 -5.900 1.00 97.88 86 GLU A N 1
ATOM 640 C CA . GLU A 1 86 ? 7.224 5.774 -5.250 1.00 97.88 86 GLU A CA 1
ATOM 641 C C . GLU A 1 86 ? 6.295 4.857 -4.444 1.00 97.88 86 GLU A C 1
ATOM 643 O O . GLU A 1 86 ? 6.134 5.043 -3.238 1.00 97.88 86 GLU A O 1
ATOM 648 N N . LEU A 1 87 ? 5.753 3.812 -5.077 1.00 98.50 87 LEU A N 1
ATOM 649 C CA . LEU A 1 87 ? 4.817 2.909 -4.416 1.00 98.50 87 LEU A CA 1
ATOM 650 C C . LEU A 1 87 ? 5.483 2.078 -3.309 1.00 98.50 87 LEU A C 1
ATOM 652 O O . LEU A 1 87 ? 4.845 1.779 -2.304 1.00 98.50 87 LEU A O 1
ATOM 656 N N . THR A 1 88 ? 6.771 1.753 -3.442 1.00 98.19 88 THR A N 1
ATOM 657 C CA . THR A 1 88 ? 7.530 1.069 -2.381 1.00 98.19 88 THR A CA 1
ATOM 658 C C . THR A 1 88 ? 7.633 1.946 -1.131 1.00 98.19 88 THR A C 1
ATOM 660 O O . THR A 1 88 ? 7.455 1.459 -0.014 1.00 98.19 88 THR A O 1
ATOM 663 N N . ALA A 1 89 ? 7.867 3.252 -1.301 1.00 98.12 89 ALA A N 1
ATOM 664 C CA . ALA A 1 89 ? 7.861 4.200 -0.190 1.00 98.12 89 ALA A CA 1
ATOM 665 C C . ALA A 1 89 ? 6.463 4.318 0.437 1.00 98.12 89 ALA A C 1
ATOM 667 O O . ALA A 1 89 ? 6.336 4.264 1.661 1.00 98.12 89 ALA A O 1
ATOM 668 N N . THR A 1 90 ? 5.409 4.393 -0.384 1.00 98.31 90 THR A N 1
ATOM 669 C CA . THR A 1 90 ? 4.020 4.374 0.096 1.00 98.31 90 THR A CA 1
ATOM 670 C C . THR A 1 90 ? 3.715 3.112 0.901 1.00 98.31 90 THR A C 1
ATOM 672 O O . THR A 1 90 ? 3.145 3.221 1.983 1.00 98.31 90 THR A O 1
ATOM 675 N N . ALA A 1 91 ? 4.141 1.931 0.442 1.00 98.38 91 ALA A N 1
ATOM 676 C CA . ALA A 1 91 ? 3.945 0.674 1.163 1.00 98.38 91 ALA A CA 1
ATOM 677 C C . ALA A 1 91 ? 4.612 0.687 2.546 1.00 98.38 91 ALA A C 1
ATOM 679 O O . ALA A 1 91 ? 3.997 0.276 3.532 1.00 98.38 91 ALA A O 1
ATOM 680 N N . ALA A 1 92 ? 5.825 1.238 2.652 1.00 97.94 92 ALA A N 1
ATOM 681 C CA . ALA A 1 92 ? 6.496 1.418 3.938 1.00 97.94 92 ALA A CA 1
ATOM 682 C C . ALA A 1 92 ? 5.731 2.380 4.868 1.00 97.94 92 ALA A C 1
ATOM 684 O O . ALA A 1 92 ? 5.580 2.094 6.058 1.00 97.94 92 ALA A O 1
ATOM 685 N N . THR A 1 93 ? 5.205 3.489 4.338 1.00 98.06 93 THR A N 1
ATOM 686 C CA . THR A 1 93 ? 4.373 4.432 5.102 1.00 98.06 93 THR A CA 1
ATOM 687 C C . THR A 1 93 ? 3.074 3.787 5.580 1.00 98.06 93 THR A C 1
ATOM 689 O O . THR A 1 93 ? 2.755 3.877 6.764 1.00 98.06 93 THR A O 1
ATOM 692 N N . VAL A 1 94 ? 2.344 3.099 4.699 1.00 98.31 94 VAL A N 1
ATOM 693 C CA . VAL A 1 94 ? 1.089 2.420 5.054 1.00 98.31 94 VAL A CA 1
ATOM 694 C C . VAL A 1 94 ? 1.341 1.370 6.132 1.00 98.31 94 VAL A C 1
ATOM 696 O O . VAL A 1 94 ? 0.645 1.373 7.143 1.00 98.31 94 VAL A O 1
ATOM 699 N N . LYS A 1 95 ? 2.387 0.544 5.980 1.00 98.00 95 LYS A N 1
ATOM 700 C CA . LYS A 1 95 ? 2.810 -0.430 6.997 1.00 98.00 95 LYS A CA 1
ATOM 701 C C . LYS A 1 95 ? 3.045 0.230 8.360 1.00 98.00 95 LYS A C 1
ATOM 703 O O . LYS A 1 95 ? 2.593 -0.301 9.371 1.00 98.00 95 LYS A O 1
ATOM 708 N N . GLY A 1 96 ? 3.727 1.378 8.386 1.00 96.38 96 GLY A N 1
ATOM 709 C CA . GLY A 1 96 ? 4.005 2.135 9.611 1.00 96.38 96 GLY A CA 1
ATOM 710 C C . GLY A 1 96 ? 2.763 2.750 10.265 1.00 96.38 96 GLY A C 1
ATOM 711 O O . GLY A 1 96 ? 2.683 2.809 11.489 1.00 96.38 96 GLY A O 1
ATOM 712 N N . ASN A 1 97 ? 1.769 3.151 9.472 1.00 97.88 97 ASN A N 1
ATOM 713 C CA . ASN A 1 97 ? 0.547 3.788 9.969 1.00 97.88 97 ASN A CA 1
ATOM 714 C C . ASN A 1 97 ? -0.445 2.805 10.611 1.00 97.88 97 ASN A C 1
ATOM 716 O O . ASN A 1 97 ? -1.356 3.239 11.319 1.00 97.88 97 ASN A O 1
ATOM 720 N N . VAL A 1 98 ? -0.285 1.494 10.396 1.00 98.19 98 VAL A N 1
ATOM 721 C CA . VAL A 1 98 ? -1.220 0.485 10.920 1.00 98.19 98 VAL A CA 1
ATOM 722 C C . VAL A 1 98 ? -1.327 0.535 12.444 1.00 98.19 98 VAL A C 1
ATOM 724 O O . VAL A 1 98 ? -2.432 0.480 12.978 1.00 98.19 98 VAL A O 1
ATOM 727 N N . GLU A 1 99 ? -0.209 0.668 13.160 1.00 95.56 99 GLU A N 1
ATOM 728 C CA . GLU A 1 99 ? -0.230 0.696 14.629 1.00 95.56 99 GLU A CA 1
ATOM 729 C C . GLU A 1 99 ? -0.912 1.956 15.172 1.00 95.56 99 GLU A C 1
ATOM 731 O O . GLU A 1 99 ? -1.695 1.876 16.120 1.00 95.56 99 GLU A O 1
ATOM 736 N N . THR A 1 100 ? -0.706 3.101 14.517 1.00 97.56 100 THR A N 1
ATOM 737 C CA . THR A 1 100 ? -1.449 4.330 14.819 1.00 97.56 100 THR A CA 1
ATOM 738 C C . THR A 1 100 ? -2.945 4.104 14.643 1.00 97.56 100 THR A C 1
ATOM 740 O O . THR A 1 100 ? -3.724 4.384 15.553 1.00 97.56 100 THR A O 1
ATOM 743 N N . ARG A 1 101 ? -3.356 3.512 13.517 1.00 98.06 101 ARG A N 1
ATOM 744 C CA . ARG A 1 101 ? -4.776 3.297 13.240 1.00 98.06 101 ARG A CA 1
ATOM 745 C C . ARG A 1 101 ? -5.416 2.279 14.182 1.00 98.06 101 ARG A C 1
ATOM 747 O O . ARG A 1 101 ? -6.557 2.467 14.591 1.00 98.06 101 ARG A O 1
ATOM 754 N N . LYS A 1 102 ? -4.686 1.241 14.603 1.00 97.12 102 LYS A N 1
ATOM 755 C CA . LYS A 1 102 ? -5.139 0.313 15.656 1.00 97.12 102 LYS A CA 1
ATOM 756 C C . LYS A 1 102 ? -5.433 1.045 16.967 1.00 97.12 102 LYS A C 1
ATOM 758 O O . LYS A 1 102 ? -6.453 0.771 17.600 1.00 97.12 102 LYS A O 1
ATOM 763 N N . ALA A 1 103 ? -4.562 1.969 17.372 1.00 97.00 103 ALA A N 1
ATOM 764 C CA . ALA A 1 103 ? -4.761 2.760 18.583 1.00 97.00 103 ALA A CA 1
ATOM 765 C C . ALA A 1 103 ? -5.972 3.701 18.464 1.00 97.00 103 ALA A C 1
ATOM 767 O O . ALA A 1 103 ? -6.776 3.778 19.393 1.00 97.00 103 ALA A O 1
ATOM 768 N N . GLU A 1 104 ? -6.142 4.357 17.314 1.00 96.62 104 GLU A N 1
ATOM 769 C CA . GLU A 1 104 ? -7.309 5.202 17.031 1.00 96.62 104 GLU A CA 1
ATOM 770 C C . GLU A 1 104 ? -8.616 4.405 17.086 1.00 96.62 104 GLU A C 1
ATOM 772 O O . GLU A 1 104 ? -9.532 4.795 17.805 1.00 96.62 104 GLU A O 1
ATOM 777 N N . VAL A 1 105 ? -8.681 3.247 16.417 1.00 97.19 105 VAL A N 1
ATOM 778 C CA . VAL A 1 105 ? -9.869 2.375 16.423 1.00 97.19 105 VAL A CA 1
ATOM 779 C C . VAL A 1 105 ? -10.209 1.906 17.839 1.00 97.19 105 VAL A C 1
ATOM 781 O O . VAL A 1 105 ? -11.380 1.855 18.209 1.00 97.19 105 VAL A O 1
ATOM 784 N N . LYS A 1 106 ? -9.207 1.600 18.673 1.00 96.31 106 LYS A N 1
ATOM 785 C CA . LYS A 1 106 ? -9.448 1.275 20.085 1.00 96.31 106 LYS A CA 1
ATOM 786 C C . LYS A 1 106 ? -10.094 2.449 20.831 1.00 96.31 106 LYS A C 1
ATOM 788 O O . LYS A 1 106 ? -11.055 2.232 21.563 1.00 96.31 106 LYS A O 1
ATOM 793 N N . GLY A 1 107 ? -9.600 3.669 20.625 1.00 97.44 107 GLY A N 1
ATOM 794 C CA . GLY A 1 107 ? -10.184 4.873 21.220 1.00 97.44 107 GLY A CA 1
ATOM 795 C C . GLY A 1 107 ? -11.608 5.152 20.728 1.00 97.44 107 GLY A C 1
ATOM 796 O O . GLY A 1 107 ? -12.476 5.494 21.527 1.00 97.44 107 GLY A O 1
ATOM 797 N N . GLU A 1 108 ? -11.874 4.951 19.435 1.00 96.00 108 GLU A N 1
ATOM 798 C CA . GLU A 1 108 ? -13.218 5.047 18.851 1.00 96.00 108 GLU A CA 1
ATOM 799 C C . GLU A 1 108 ? -14.186 4.052 19.518 1.00 96.00 108 GLU A C 1
ATOM 801 O O . GLU A 1 108 ? -15.293 4.436 19.895 1.00 96.00 108 GLU A O 1
ATOM 806 N N . ILE A 1 109 ? -13.759 2.803 19.742 1.00 97.06 109 ILE A N 1
ATOM 807 C CA . ILE A 1 109 ? -14.558 1.781 20.442 1.00 97.06 109 ILE A CA 1
ATOM 808 C C . ILE A 1 109 ? -1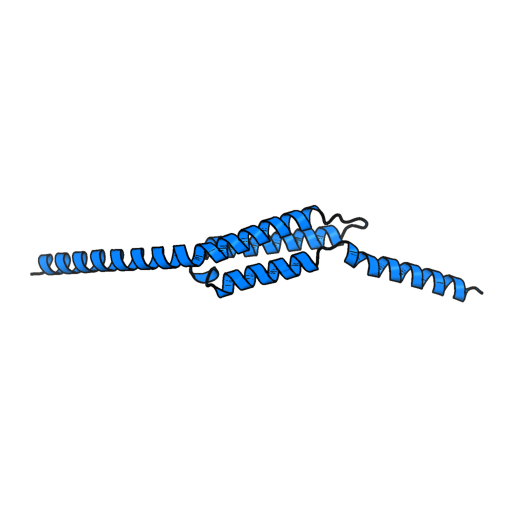4.837 2.179 21.896 1.00 97.06 109 ILE A C 1
ATOM 810 O O . ILE A 1 109 ? -15.978 2.069 22.348 1.00 97.06 109 ILE A O 1
ATOM 814 N N . ASP A 1 110 ? -13.817 2.634 22.630 1.00 97.38 110 ASP A N 1
ATOM 815 C CA . ASP A 1 110 ? -13.969 3.035 24.033 1.00 97.38 110 ASP A CA 1
ATOM 816 C C . ASP A 1 110 ? -14.963 4.211 24.156 1.00 97.38 110 ASP A C 1
ATOM 818 O O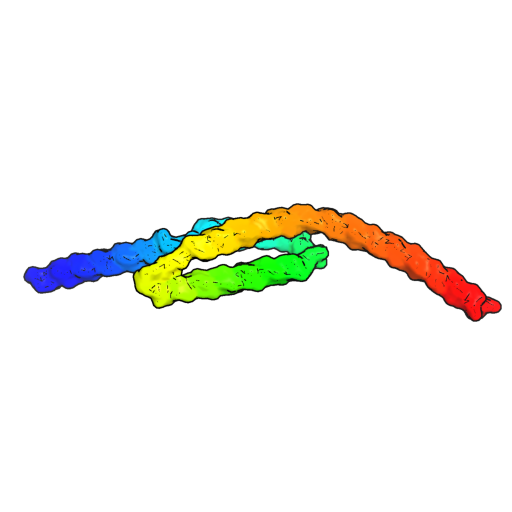 . ASP A 1 110 ? -15.841 4.199 25.022 1.00 97.38 110 ASP A O 1
ATOM 822 N N . ASN A 1 111 ? -14.905 5.175 23.230 1.00 97.75 111 ASN A N 1
ATOM 823 C CA . ASN A 1 111 ? -15.861 6.282 23.156 1.00 97.75 111 ASN A CA 1
ATOM 824 C C . ASN A 1 111 ? -17.285 5.806 22.825 1.00 97.75 111 ASN A C 1
ATOM 826 O O . ASN A 1 111 ? -18.235 6.200 23.503 1.00 97.75 111 ASN A O 1
ATOM 830 N N . LEU A 1 112 ? -17.440 4.920 21.834 1.00 97.38 112 LEU A N 1
ATOM 831 C CA . LEU A 1 112 ? -18.743 4.355 21.465 1.00 97.38 112 LEU A CA 1
ATOM 832 C C . LEU A 1 112 ? -19.383 3.581 22.626 1.00 97.38 112 LEU A C 1
ATOM 834 O O . LEU A 1 112 ? -20.592 3.658 22.824 1.00 97.38 112 LEU A O 1
ATOM 838 N N . MET A 1 113 ? -18.596 2.871 23.437 1.00 96.75 113 MET A N 1
ATOM 839 C CA . MET A 1 113 ? -19.106 2.178 24.628 1.00 96.75 113 MET A CA 1
ATOM 840 C C . MET A 1 113 ? -19.673 3.140 25.680 1.00 96.75 113 MET A C 1
ATOM 842 O O . MET A 1 113 ? -20.700 2.842 26.302 1.00 96.75 113 MET A O 1
ATOM 846 N N . VAL A 1 114 ? -19.033 4.296 25.878 1.00 97.69 114 VAL A N 1
ATOM 847 C CA . VAL A 1 114 ? -19.529 5.347 26.782 1.00 97.69 114 VAL A CA 1
ATOM 848 C C . VAL A 1 114 ? -20.832 5.944 26.249 1.00 97.69 114 VAL A C 1
ATOM 850 O O . VAL A 1 114 ? -21.799 6.084 27.005 1.00 97.69 114 VAL A O 1
ATOM 853 N N . GLU A 1 115 ? -20.883 6.243 24.951 1.00 97.25 115 GLU A N 1
ATOM 854 C CA . GLU A 1 115 ? -22.075 6.781 24.291 1.00 97.25 115 GLU A CA 1
ATOM 855 C C . GLU A 1 115 ? -23.255 5.804 24.394 1.00 97.25 115 GLU A C 1
ATOM 857 O O . GLU A 1 115 ? -24.325 6.169 24.881 1.00 97.25 115 GLU A O 1
ATOM 862 N N . VAL A 1 116 ? -23.041 4.528 24.058 1.00 97.56 116 VAL A N 1
ATOM 863 C CA . VAL A 1 116 ? -24.064 3.477 24.173 1.00 97.56 116 VAL A CA 1
ATOM 864 C C . VAL A 1 116 ? -24.549 3.323 25.616 1.00 97.56 116 VAL A C 1
ATOM 866 O O . VAL A 1 116 ? -25.753 3.215 25.850 1.00 97.56 116 VAL A O 1
ATOM 869 N N . SER A 1 117 ? -23.647 3.342 26.601 1.00 96.81 117 SER A N 1
ATOM 870 C CA . SER A 1 117 ? -24.025 3.225 28.018 1.00 96.81 117 SER A CA 1
ATOM 871 C C . SER A 1 117 ? -24.892 4.398 28.481 1.00 96.81 117 SER A C 1
ATOM 873 O O . SER A 1 117 ? -25.857 4.197 29.223 1.00 96.81 117 SER A O 1
ATOM 875 N N . THR A 1 118 ? -24.578 5.605 28.009 1.00 97.38 118 THR A N 1
ATOM 876 C CA . THR A 1 118 ? -25.358 6.819 28.280 1.00 97.38 118 THR A CA 1
ATOM 877 C C . THR A 1 118 ? -26.754 6.707 27.678 1.00 97.38 118 THR A C 1
ATOM 879 O O . THR A 1 118 ? -27.739 6.816 28.406 1.00 97.38 118 THR A O 1
ATOM 882 N N . LEU A 1 119 ? -26.845 6.366 26.388 1.00 97.06 119 LEU A N 1
ATOM 883 C CA . LEU A 1 119 ? -28.117 6.195 25.682 1.00 97.06 119 LEU A CA 1
ATOM 884 C C . LEU A 1 119 ? -29.003 5.123 26.329 1.00 97.06 119 LEU A C 1
ATOM 886 O O . LEU A 1 119 ? -30.213 5.303 26.455 1.00 97.06 119 LEU A O 1
ATOM 890 N N . VAL A 1 120 ? -28.419 4.011 26.790 1.00 97.00 120 VAL A N 1
ATOM 891 C CA . VAL A 1 120 ? -29.160 2.971 27.522 1.00 97.00 120 VAL A CA 1
ATOM 892 C C . VAL A 1 120 ? -29.679 3.494 28.865 1.00 97.00 120 VAL A C 1
ATOM 894 O O . VAL A 1 120 ? -30.796 3.155 29.260 1.00 97.00 120 VAL A O 1
ATOM 897 N N . GLY A 1 121 ? -28.889 4.298 29.581 1.00 96.06 121 GLY A N 1
ATOM 898 C CA . GLY A 1 121 ? -29.311 4.940 30.826 1.00 96.06 121 GLY A CA 1
ATOM 899 C C . GLY A 1 121 ? -30.479 5.906 30.616 1.00 96.06 121 GLY A C 1
ATOM 900 O O . GLY A 1 121 ? -31.485 5.814 31.320 1.00 96.06 121 GLY A O 1
ATOM 901 N N . GLU A 1 122 ? -30.377 6.771 29.609 1.00 95.50 122 GLU A N 1
ATOM 902 C CA . GLU A 1 122 ? -31.431 7.713 29.218 1.00 95.50 122 GLU A CA 1
ATOM 903 C C . GLU A 1 122 ? -32.715 6.987 28.807 1.00 95.50 122 GLU A C 1
ATOM 905 O O . GLU A 1 122 ? -33.794 7.295 29.316 1.00 95.50 122 GLU A O 1
ATOM 910 N N . ALA A 1 123 ? -32.603 5.960 27.960 1.00 94.75 123 ALA A N 1
ATOM 911 C CA . ALA A 1 123 ? -33.745 5.164 27.522 1.00 94.75 123 ALA A CA 1
ATOM 912 C C . ALA A 1 123 ? -34.469 4.491 28.698 1.00 94.75 123 ALA A C 1
ATOM 914 O O . ALA A 1 123 ? -35.697 4.491 28.736 1.00 94.75 123 ALA A O 1
ATOM 915 N N . LYS A 1 124 ? -33.729 3.963 29.685 1.00 95.00 124 LYS A N 1
ATOM 916 C CA . LYS A 1 124 ? -34.317 3.398 30.912 1.00 95.00 124 LYS A CA 1
ATOM 917 C C . LYS A 1 124 ? -35.071 4.444 31.731 1.00 95.00 124 LYS A C 1
ATOM 919 O O . LYS A 1 124 ? -36.112 4.116 32.289 1.00 95.00 124 LYS A O 1
ATOM 924 N N . GLY A 1 125 ? -34.566 5.674 31.797 1.00 94.19 125 GLY A N 1
ATOM 925 C CA . GLY A 1 125 ? -35.232 6.774 32.495 1.00 94.19 125 GLY A CA 1
ATOM 926 C C . GLY A 1 125 ? -36.546 7.216 31.843 1.00 94.19 125 GLY A C 1
ATOM 927 O O . GLY A 1 125 ? -37.431 7.680 32.547 1.00 94.19 125 GLY A O 1
ATOM 928 N N . LEU A 1 126 ? -36.696 7.054 30.524 1.00 93.06 126 LEU A N 1
ATOM 929 C CA . LEU A 1 126 ? -37.908 7.444 29.787 1.00 93.06 126 LEU A CA 1
ATOM 930 C C . LEU A 1 126 ? -39.054 6.424 29.867 1.00 93.06 126 LEU A C 1
ATOM 932 O O . LEU A 1 126 ? -40.194 6.770 29.563 1.00 93.06 126 LEU A O 1
ATOM 936 N N . VAL A 1 127 ? -38.756 5.170 30.218 1.00 91.94 127 VAL A N 1
ATOM 937 C CA . VAL A 1 127 ? -39.748 4.078 30.300 1.00 91.94 127 VAL A CA 1
ATOM 938 C C . VAL A 1 127 ? -40.108 3.687 31.738 1.00 91.94 127 VAL A C 1
ATOM 940 O O . VAL A 1 127 ? -40.884 2.748 31.927 1.00 91.94 127 VAL A O 1
ATOM 943 N N . ALA A 1 128 ? -39.532 4.371 32.728 1.00 67.12 128 ALA A N 1
ATOM 944 C CA . ALA A 1 128 ? -39.839 4.236 34.152 1.00 67.12 128 ALA A CA 1
ATOM 945 C C . ALA A 1 128 ? -40.869 5.288 34.585 1.00 67.12 128 ALA A C 1
ATOM 947 O O . ALA A 1 128 ? -41.727 4.938 35.427 1.00 67.12 128 ALA A O 1
#

Radius of gyration: 26.59 Å; chains: 1; bounding box: 68×31×81 Å

pLDDT: mean 88.39, std 15.52, range [48.06, 98.5]

Secondary structure (DSSP, 8-state):
-HHHHHHHHHHHHHHHHHGGGGTS-HHHHHHHHHHHHHHHHTTHHHHSHHHHHHHHHHHHHHHHHHHHHHTSTT---HHHHHHHHHHHHHHHHHHHHHHHHHHHHHHHHHHHHHHHHHHHHHHHHH--

Foldseek 3Di:
DVVVVVVVVVVVVVVVVVCLVVAAPVVLLVLLVVLLVLLVVLPLCPLVVVLNVVLVVLNVVLVVLRVVQSPDPHRHCPVSNVSSVVSSVSSVVSSVCSVVSVVVVVVVVVVVVVVVVVVVVVVVVVVD